Protein AF-A0A132GXI2-F1 (afdb_monomer_lite)

Sequence (129 aa):
MKRLSFIVLLFVLVTACGHKDKGFMPERLLTEQEMIDVMTDVQIIEADINFQKNQERERDPYDTTAVVAKDYVKITRSYYQQMFEHYGINDSIFTQNMRYYTERPEVLERIMDSVLQRLTAQSRRDDSQ

Foldseek 3Di:
DVVVVVVVVVVVVVVVPDPPDVAQDAPDADDLVLLLVLVLLVVVLVVVLVVVLVVVCVVPVPCPPVSVDPVSVVVSVVSQVVSCVVSVHDPRRNVSNVRRVVVVVVSVVVSVVSSVVVVVVVVVVVVVD

Secondary structure (DSSP, 8-state):
-HHHHHHHHHHHHHTTS---------SSPPPHHHHHHHHHHHHHHHHHHHHHHHHHHHH-TT-TTGGG-HHHHHHHHHHHHHHHHHHT--HHHHHHHHHHHHT-HHHHHHHHHHHHHHHHHHHHHHTT-

pLDDT: mean 84.6, std 14.93, range [51.94, 98.69]

Radius of gyration: 22.18 Å; chains: 1; bounding box: 43×63×54 Å

Structure (mmCIF, N/CA/C/O backbone):
data_AF-A0A132GXI2-F1
#
_entry.id   AF-A0A132GXI2-F1
#
loop_
_atom_site.group_PDB
_atom_site.id
_atom_site.type_symbol
_atom_site.label_atom_id
_atom_site.label_alt_id
_atom_site.label_comp_id
_atom_site.label_asym_id
_atom_site.label_entity_id
_atom_site.label_seq_id
_atom_site.pdbx_PDB_ins_code
_atom_site.Cartn_x
_atom_site.Cartn_y
_atom_site.Cartn_z
_atom_site.occupancy
_atom_site.B_iso_or_equiv
_atom_site.auth_seq_id
_atom_site.auth_comp_id
_atom_site.auth_asym_id
_atom_site.auth_atom_id
_atom_site.pdbx_PDB_model_num
ATOM 1 N N . MET A 1 1 ? -12.465 45.081 30.857 1.00 51.94 1 MET A N 1
ATOM 2 C CA . MET A 1 1 ? -12.680 44.500 29.508 1.00 51.94 1 MET A CA 1
ATOM 3 C C . MET A 1 1 ? -11.623 43.474 29.067 1.00 51.94 1 MET A C 1
ATOM 5 O O . MET A 1 1 ? -11.964 42.601 28.288 1.00 51.94 1 MET A O 1
ATOM 9 N N . LYS A 1 2 ? -10.386 43.468 29.604 1.00 52.19 2 LYS A N 1
ATOM 10 C CA . LYS A 1 2 ? -9.356 42.453 29.260 1.00 52.19 2 LYS A CA 1
ATOM 11 C C . LYS A 1 2 ? -9.689 41.010 29.693 1.00 52.19 2 LYS A C 1
ATOM 13 O O . LYS A 1 2 ? -9.319 40.071 29.003 1.00 52.19 2 LYS A O 1
ATOM 18 N N . ARG A 1 3 ? -10.424 40.827 30.801 1.00 57.09 3 ARG A N 1
ATOM 19 C CA . ARG A 1 3 ? -10.816 39.492 31.305 1.00 57.09 3 ARG A CA 1
ATOM 20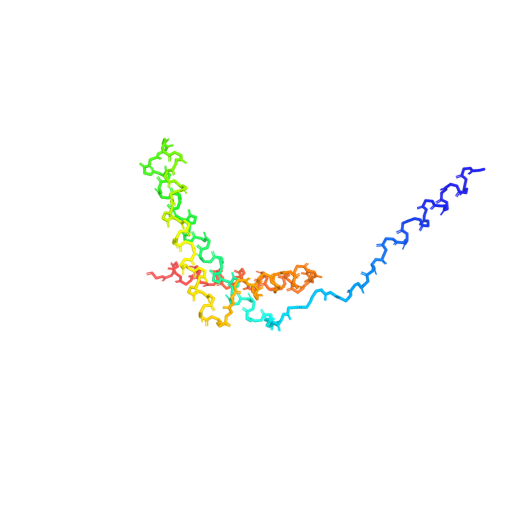 C C . ARG A 1 3 ? -11.943 38.830 30.501 1.00 57.09 3 ARG A C 1
ATOM 22 O O . ARG A 1 3 ? -11.973 37.613 30.417 1.00 57.09 3 ARG A O 1
ATOM 29 N N . LEU A 1 4 ? -12.814 39.622 29.866 1.00 61.66 4 LEU A N 1
ATOM 30 C CA . LEU A 1 4 ? -13.880 39.104 28.998 1.00 61.66 4 LEU A CA 1
ATOM 31 C C . LEU A 1 4 ? -13.303 38.550 27.682 1.00 61.66 4 LEU A C 1
ATOM 33 O O . LEU A 1 4 ? -13.762 37.531 27.182 1.00 61.66 4 LEU A O 1
ATOM 37 N N . SER A 1 5 ? -12.231 39.179 27.182 1.00 65.31 5 SER A N 1
ATOM 38 C CA . SER A 1 5 ? -11.509 38.761 25.972 1.00 65.31 5 SER A CA 1
ATOM 39 C C . SER A 1 5 ? -10.910 37.354 26.086 1.00 65.31 5 SER A C 1
ATOM 41 O O . SER A 1 5 ? -10.933 36.598 25.122 1.00 65.31 5 SER A O 1
ATOM 43 N N . PHE A 1 6 ? -10.407 36.986 27.270 1.00 71.06 6 PHE A N 1
ATOM 44 C CA . PHE A 1 6 ? -9.855 35.650 27.526 1.00 71.06 6 PHE A CA 1
ATOM 45 C C . PHE A 1 6 ? -10.932 34.557 27.554 1.00 71.06 6 PHE A C 1
ATOM 47 O O . PHE A 1 6 ? -10.677 33.444 27.111 1.00 71.06 6 PHE A O 1
ATOM 54 N N . ILE A 1 7 ? -12.140 34.874 28.029 1.00 74.56 7 ILE A N 1
ATOM 55 C CA . ILE A 1 7 ? -13.252 33.914 28.117 1.00 74.56 7 ILE A CA 1
ATOM 56 C C . ILE A 1 7 ? -13.803 33.593 26.722 1.00 74.56 7 ILE A C 1
ATOM 58 O O . ILE A 1 7 ? -14.084 32.436 26.424 1.00 74.56 7 ILE A O 1
ATOM 62 N N . VAL A 1 8 ? -13.887 34.595 25.842 1.00 76.88 8 VAL A N 1
ATOM 63 C CA . VAL A 1 8 ? -14.311 34.402 24.445 1.00 76.88 8 VAL A CA 1
ATOM 64 C C . VAL A 1 8 ? -13.284 33.575 23.665 1.00 76.88 8 VAL A C 1
ATOM 66 O O . VAL A 1 8 ? -13.668 32.669 22.931 1.00 76.88 8 VAL A O 1
ATOM 69 N N . LEU A 1 9 ? -11.984 33.818 23.876 1.00 75.25 9 LEU A N 1
ATOM 70 C CA . LEU A 1 9 ? -10.910 33.031 23.258 1.00 75.25 9 LEU A CA 1
ATOM 71 C C . LEU A 1 9 ? -10.945 31.557 23.701 1.00 75.25 9 LEU A C 1
ATOM 73 O O . LEU A 1 9 ? -10.726 30.663 22.889 1.00 75.25 9 LEU A O 1
ATOM 77 N N . LEU A 1 10 ? -11.267 31.302 24.974 1.00 73.94 10 LEU A N 1
ATOM 78 C CA . LEU A 1 10 ? -11.388 29.944 25.505 1.00 73.94 10 LEU A CA 1
ATOM 79 C C . LEU A 1 10 ? -12.599 29.201 24.919 1.00 73.94 10 LEU A C 1
ATOM 81 O O . LEU A 1 10 ? -12.518 28.000 24.698 1.00 73.94 10 LEU A O 1
ATOM 85 N N . PHE A 1 11 ? -13.698 29.908 24.627 1.00 69.62 11 PHE A N 1
ATOM 86 C CA . PHE A 1 11 ? -14.923 29.316 24.077 1.00 69.62 11 PHE A CA 1
ATOM 87 C C . PHE A 1 11 ? -14.776 28.898 22.602 1.00 69.62 11 PHE A C 1
ATOM 89 O O . PHE A 1 11 ? -15.337 27.884 22.193 1.00 69.62 11 PHE A O 1
ATOM 96 N N . VAL A 1 12 ? -13.966 29.624 21.821 1.00 71.50 12 VAL A N 1
ATOM 97 C CA . VAL A 1 12 ? -13.646 29.280 20.418 1.00 71.50 12 VAL A CA 1
ATOM 98 C C . VAL A 1 12 ? -12.809 27.998 20.315 1.00 71.50 12 VAL A C 1
ATOM 100 O O . VAL A 1 12 ? -12.925 27.265 19.339 1.00 71.50 12 VAL A O 1
ATOM 103 N N . LEU A 1 13 ? -12.007 27.675 21.334 1.00 71.12 13 LEU A N 1
ATOM 104 C CA . LEU A 1 13 ? -11.202 26.448 21.348 1.00 71.12 13 LEU A CA 1
ATOM 105 C C . LEU A 1 13 ? -12.040 25.178 21.583 1.00 71.12 13 LEU A C 1
ATOM 107 O O . LEU A 1 13 ? -11.606 24.093 21.208 1.00 71.12 13 LEU A O 1
ATOM 111 N N . VAL A 1 14 ? -13.241 25.289 22.166 1.00 66.31 14 VAL A N 1
ATOM 112 C CA . VAL A 1 14 ? -14.076 24.120 22.511 1.00 66.31 14 VAL A CA 1
ATOM 113 C C . VAL A 1 14 ? -14.994 23.684 21.360 1.00 66.31 14 VAL A C 1
ATOM 115 O O . VAL A 1 14 ? -15.429 22.535 21.323 1.00 66.31 14 VAL A O 1
ATOM 118 N N . THR A 1 15 ? -15.272 24.555 20.385 1.00 61.59 15 THR A N 1
ATOM 119 C CA . THR A 1 15 ? -16.142 24.235 19.235 1.00 61.59 15 THR A CA 1
ATOM 120 C C . THR A 1 15 ? -15.419 23.528 18.087 1.00 61.59 15 THR A C 1
ATOM 122 O O . THR A 1 15 ? -16.071 23.078 17.149 1.00 61.59 15 THR A O 1
ATOM 125 N N . ALA A 1 16 ? -14.095 23.361 18.167 1.00 61.59 16 ALA A N 1
ATOM 126 C CA . ALA A 1 16 ? -13.315 22.589 17.194 1.00 61.59 16 ALA A CA 1
ATOM 127 C C . ALA A 1 16 ? -13.511 21.061 17.325 1.00 61.59 16 ALA A C 1
ATOM 129 O O . ALA A 1 16 ? -12.968 20.289 16.535 1.00 61.59 16 ALA A O 1
ATOM 130 N N . CYS A 1 17 ? -14.285 20.607 18.316 1.00 60.91 17 CYS A N 1
ATOM 131 C CA . CYS A 1 17 ? -14.495 19.191 18.580 1.00 60.91 17 CYS A CA 1
ATOM 132 C C . CYS A 1 17 ? -15.549 18.584 17.636 1.00 60.91 17 CYS A C 1
ATOM 134 O O . CYS A 1 17 ? -16.745 18.582 17.918 1.00 60.91 17 CYS A O 1
ATOM 136 N N . GLY A 1 18 ? -15.055 18.057 16.513 1.00 58.16 18 GLY A N 1
ATOM 137 C CA . GLY A 1 18 ? -15.504 16.811 15.890 1.00 58.16 18 GLY A CA 1
ATOM 138 C C . GLY A 1 18 ? -16.973 16.728 15.491 1.00 58.16 18 GLY A C 1
ATOM 139 O O . GLY A 1 18 ? -17.754 16.030 16.142 1.00 58.16 18 GLY A O 1
ATOM 140 N N . HIS A 1 19 ? -17.322 17.319 14.345 1.00 52.91 19 HIS A N 1
ATOM 141 C CA . HIS A 1 19 ? -18.442 16.796 13.564 1.00 52.91 19 HIS A CA 1
ATOM 142 C C . HIS A 1 19 ? -18.126 15.327 13.258 1.00 52.91 19 HIS A C 1
ATOM 144 O O . HIS A 1 19 ? -17.243 15.024 12.458 1.00 52.91 19 HIS A O 1
ATOM 150 N N . LYS A 1 20 ? -18.805 14.401 13.945 1.00 57.59 20 LYS A N 1
ATOM 151 C CA . LYS A 1 20 ? -18.826 12.988 13.564 1.00 57.59 20 LYS A CA 1
ATOM 152 C C . LYS A 1 20 ? -19.712 12.881 12.333 1.00 57.59 20 LYS A C 1
ATOM 154 O O . LYS A 1 20 ? -20.856 12.433 12.422 1.00 57.59 20 LYS A O 1
ATOM 159 N N . ASP A 1 21 ? -19.201 13.366 11.205 1.00 61.34 21 ASP A N 1
ATOM 160 C CA . ASP A 1 21 ? -19.779 13.027 9.919 1.00 61.34 21 ASP A CA 1
ATOM 161 C C . ASP A 1 21 ? -19.852 11.507 9.849 1.00 61.34 21 ASP A C 1
ATOM 163 O O . ASP A 1 21 ? -18.954 10.790 10.306 1.00 61.34 21 ASP A O 1
ATOM 167 N N . LYS A 1 22 ? -20.977 11.003 9.344 1.00 63.94 22 LYS A N 1
ATOM 168 C CA . LYS A 1 22 ? -21.099 9.589 9.012 1.00 63.94 22 LYS A CA 1
ATOM 169 C C . LYS A 1 22 ? -20.037 9.348 7.943 1.00 63.94 22 LYS A C 1
ATOM 171 O O . LYS A 1 22 ? -20.244 9.747 6.802 1.00 63.94 22 LYS A O 1
ATOM 176 N N . GLY A 1 23 ? -18.878 8.842 8.370 1.00 71.94 23 GLY A N 1
ATOM 177 C CA . GLY A 1 23 ? -17.676 8.764 7.544 1.00 71.94 23 GLY A CA 1
ATOM 178 C C . GLY A 1 23 ? -17.974 8.107 6.205 1.00 71.94 23 GLY A C 1
ATOM 179 O O . GLY A 1 23 ? -18.906 7.303 6.100 1.00 71.94 23 GLY A O 1
ATOM 180 N N . PHE A 1 24 ? -17.193 8.459 5.189 1.00 87.31 24 PHE A N 1
ATOM 181 C CA . PHE A 1 24 ? -17.359 7.921 3.846 1.00 87.31 24 PHE A CA 1
ATOM 182 C C . PHE A 1 24 ? -17.435 6.387 3.896 1.00 87.31 24 PHE A C 1
ATOM 184 O O . PHE A 1 24 ? -16.666 5.776 4.637 1.00 87.31 24 PHE A O 1
ATOM 191 N N . MET A 1 25 ? -18.359 5.777 3.144 1.00 91.69 25 MET A N 1
ATOM 192 C CA . MET A 1 25 ? -18.551 4.323 3.074 1.00 91.69 25 MET A CA 1
ATOM 193 C C . MET A 1 25 ? -18.388 3.849 1.619 1.00 91.69 25 MET A C 1
ATOM 195 O O . MET A 1 25 ? -19.126 4.335 0.760 1.00 91.69 25 MET A O 1
ATOM 199 N N . PRO A 1 26 ? -17.452 2.925 1.333 1.00 94.31 26 PRO A N 1
ATOM 200 C CA . PRO A 1 26 ? -17.267 2.341 0.011 1.00 94.31 26 PRO A CA 1
ATOM 201 C C . PRO A 1 26 ? -18.460 1.497 -0.437 1.00 94.31 26 PRO A C 1
ATOM 203 O O . PRO A 1 26 ? -19.144 0.892 0.386 1.00 94.31 26 PRO A O 1
ATOM 206 N N . GLU A 1 27 ? -18.634 1.372 -1.752 1.00 94.62 27 GLU A N 1
ATOM 207 C CA . GLU A 1 27 ? -19.584 0.439 -2.374 1.00 94.62 27 GLU A CA 1
ATOM 208 C C . GLU A 1 27 ? -19.316 -1.019 -1.962 1.00 94.62 27 GLU A C 1
ATOM 210 O O . GLU A 1 27 ? -20.230 -1.747 -1.579 1.00 94.62 27 GLU A O 1
ATOM 215 N N . ARG A 1 28 ? -18.041 -1.423 -1.972 1.00 96.62 28 ARG A N 1
ATOM 216 C CA . ARG A 1 28 ? -17.550 -2.666 -1.369 1.00 96.62 28 ARG A CA 1
ATOM 217 C C . ARG A 1 28 ? -16.486 -2.302 -0.349 1.00 96.62 28 ARG A C 1
ATOM 219 O O . ARG A 1 28 ? -15.407 -1.857 -0.731 1.00 96.62 28 ARG A O 1
ATOM 226 N N . LEU A 1 29 ? -16.783 -2.498 0.932 1.00 97.31 29 LEU A N 1
ATOM 227 C CA . LEU A 1 29 ? -15.798 -2.342 1.997 1.00 97.31 29 LEU A CA 1
ATOM 228 C C . LEU A 1 29 ? -14.888 -3.575 2.027 1.00 97.31 29 LEU A C 1
ATOM 230 O O . LEU A 1 29 ? -15.369 -4.687 2.238 1.00 97.31 29 LEU A O 1
ATOM 234 N N . LEU A 1 30 ? -13.594 -3.363 1.811 1.00 98.12 30 LEU A N 1
ATOM 235 C CA . LEU A 1 30 ? -12.566 -4.359 2.081 1.00 98.12 30 LEU A CA 1
ATOM 236 C C . LEU A 1 30 ? -12.422 -4.510 3.591 1.00 98.12 30 LEU A C 1
ATOM 238 O O . LEU A 1 30 ? -12.517 -3.538 4.335 1.00 98.12 30 LEU A O 1
ATOM 242 N N . THR A 1 31 ? -12.214 -5.734 4.049 1.00 98.19 31 THR A N 1
ATOM 243 C CA . THR A 1 31 ? -11.819 -6.003 5.432 1.00 98.19 31 THR A CA 1
ATOM 244 C C . THR A 1 31 ? -10.415 -5.455 5.707 1.00 98.19 31 THR A C 1
ATOM 246 O O . THR A 1 31 ? -9.634 -5.240 4.780 1.00 98.19 31 THR A O 1
ATOM 249 N N . GLU A 1 32 ? -10.049 -5.274 6.987 1.00 98.06 32 GLU A N 1
ATOM 250 C CA . GLU A 1 32 ? -8.669 -4.888 7.344 1.00 98.06 32 GLU A CA 1
ATOM 251 C C . GLU A 1 32 ? -7.657 -5.872 6.736 1.00 98.06 32 GLU A C 1
ATOM 253 O O . GLU A 1 32 ? -6.630 -5.450 6.219 1.00 98.06 32 GLU A O 1
ATOM 258 N N . GLN A 1 33 ? -7.983 -7.170 6.720 1.00 98.44 33 GLN A N 1
ATOM 259 C CA . GLN A 1 33 ? -7.116 -8.203 6.164 1.00 98.44 33 GLN A CA 1
ATOM 260 C C . GLN A 1 33 ? -6.966 -8.103 4.639 1.00 98.44 33 GLN A C 1
ATOM 262 O O . GLN A 1 33 ? -5.839 -8.110 4.154 1.00 98.44 33 GLN A O 1
ATOM 267 N N . GLU A 1 34 ? -8.067 -7.945 3.895 1.00 98.38 34 GLU A N 1
ATOM 268 C CA . GLU A 1 34 ? -8.008 -7.707 2.443 1.00 98.38 34 GLU A CA 1
ATOM 269 C C . GLU A 1 34 ? -7.222 -6.428 2.126 1.00 98.38 34 GLU A C 1
ATOM 271 O O . GLU A 1 34 ? -6.439 -6.400 1.182 1.00 98.38 34 GLU A O 1
ATOM 276 N N . MET A 1 35 ? -7.388 -5.371 2.929 1.00 98.31 35 MET A N 1
ATOM 277 C CA . MET A 1 35 ? -6.650 -4.125 2.739 1.00 98.31 35 MET A CA 1
ATOM 278 C C . MET A 1 35 ? -5.153 -4.292 3.029 1.00 98.31 35 MET A C 1
ATOM 280 O O . MET A 1 35 ? -4.337 -3.726 2.309 1.00 98.31 35 MET A O 1
ATOM 284 N N . ILE A 1 36 ? -4.773 -5.084 4.039 1.00 98.69 36 ILE A N 1
ATOM 285 C CA . ILE A 1 36 ? -3.370 -5.443 4.299 1.00 98.69 36 ILE A CA 1
ATOM 286 C C . ILE A 1 36 ? -2.786 -6.196 3.100 1.00 98.69 36 ILE A C 1
ATOM 288 O O . ILE A 1 36 ? -1.672 -5.883 2.681 1.00 98.69 36 ILE A O 1
ATOM 292 N N . ASP A 1 37 ? -3.512 -7.169 2.547 1.00 98.44 37 ASP A N 1
ATOM 293 C CA . ASP A 1 37 ? -3.064 -7.953 1.390 1.00 98.44 37 ASP A CA 1
ATOM 294 C C . ASP A 1 37 ? -2.850 -7.038 0.170 1.00 98.44 37 ASP A C 1
ATOM 296 O O . ASP A 1 37 ? -1.733 -6.936 -0.339 1.00 98.44 37 ASP A O 1
ATOM 300 N N . VAL A 1 38 ? -3.873 -6.258 -0.200 1.00 98.31 38 VAL A N 1
ATOM 301 C CA . VAL A 1 38 ? -3.817 -5.300 -1.317 1.00 98.31 38 VAL A CA 1
ATOM 302 C C . VAL A 1 38 ? -2.690 -4.285 -1.130 1.00 98.31 38 VAL A C 1
ATOM 304 O O . VAL A 1 38 ? -1.921 -4.039 -2.054 1.00 98.31 38 VAL A O 1
ATOM 307 N N . MET A 1 39 ? -2.554 -3.690 0.058 1.00 98.38 39 MET A N 1
ATOM 308 C CA . MET A 1 39 ? -1.515 -2.688 0.303 1.00 98.38 39 MET A CA 1
ATOM 309 C C . MET A 1 39 ? -0.110 -3.277 0.300 1.00 98.38 39 MET A C 1
ATOM 311 O O . MET A 1 39 ? 0.822 -2.575 -0.082 1.00 98.38 39 MET A O 1
ATOM 315 N N . THR A 1 40 ? 0.053 -4.544 0.688 1.00 98.38 40 THR A N 1
ATOM 316 C CA . THR A 1 40 ? 1.341 -5.238 0.567 1.00 98.38 40 THR A CA 1
ATOM 317 C C . THR A 1 40 ? 1.750 -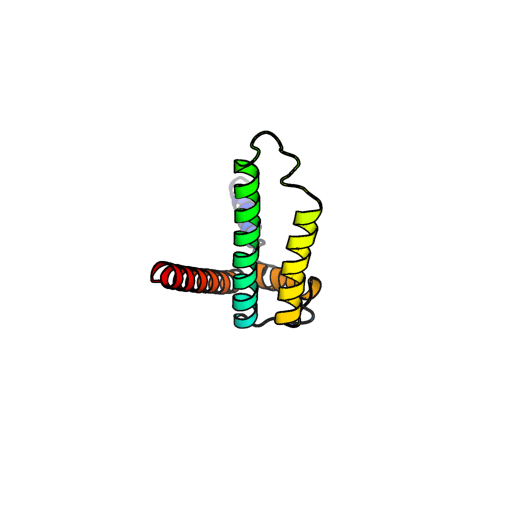5.322 -0.904 1.00 98.38 40 THR A C 1
ATOM 319 O O . THR A 1 40 ? 2.862 -4.919 -1.247 1.00 98.38 40 THR A O 1
ATOM 322 N N . ASP A 1 41 ? 0.835 -5.735 -1.782 1.00 97.88 41 ASP A N 1
ATOM 323 C CA . ASP A 1 41 ? 1.104 -5.826 -3.221 1.00 97.88 41 ASP A CA 1
ATOM 324 C C . ASP A 1 41 ? 1.341 -4.455 -3.856 1.00 97.88 41 ASP A C 1
ATOM 326 O O . ASP A 1 41 ? 2.242 -4.317 -4.681 1.00 97.88 41 ASP A O 1
ATOM 330 N N . VAL A 1 42 ? 0.618 -3.415 -3.422 1.00 97.44 42 VAL A N 1
ATOM 331 C CA . VAL A 1 42 ? 0.896 -2.028 -3.834 1.00 97.44 42 VAL A CA 1
ATOM 332 C C . VAL A 1 42 ? 2.344 -1.648 -3.517 1.00 97.44 42 VAL A C 1
ATOM 334 O O . VAL A 1 42 ? 3.033 -1.123 -4.388 1.00 97.44 42 VAL A O 1
ATOM 337 N N . GLN A 1 43 ? 2.840 -1.933 -2.306 1.00 97.06 43 GLN A N 1
ATOM 338 C CA . GLN A 1 43 ? 4.230 -1.614 -1.957 1.00 97.06 43 GLN A CA 1
ATOM 339 C C . GLN A 1 43 ? 5.239 -2.393 -2.810 1.00 97.06 43 GLN A C 1
ATOM 341 O O . GLN A 1 43 ? 6.268 -1.838 -3.190 1.00 97.06 43 GLN A O 1
ATOM 346 N N . ILE A 1 44 ? 4.948 -3.653 -3.142 1.00 96.00 44 ILE A N 1
ATOM 347 C CA . ILE A 1 44 ? 5.809 -4.477 -4.003 1.00 96.00 44 ILE A CA 1
ATOM 348 C C . ILE A 1 44 ? 5.829 -3.927 -5.437 1.00 96.00 44 ILE A C 1
ATOM 350 O O . ILE A 1 44 ? 6.904 -3.771 -6.017 1.00 96.00 44 ILE A O 1
ATOM 354 N N . ILE A 1 45 ? 4.665 -3.579 -5.991 1.00 94.56 45 ILE A N 1
ATOM 355 C CA . ILE A 1 45 ? 4.534 -2.976 -7.325 1.00 94.56 45 ILE A CA 1
ATOM 356 C C . ILE A 1 45 ? 5.312 -1.656 -7.396 1.00 94.56 45 ILE A C 1
ATOM 358 O O . ILE A 1 45 ? 6.079 -1.439 -8.334 1.00 94.56 45 ILE A O 1
ATOM 362 N N . GLU A 1 46 ? 5.154 -0.780 -6.402 1.00 92.50 46 GLU A N 1
ATOM 363 C CA . GLU A 1 46 ? 5.877 0.494 -6.347 1.00 92.50 46 GLU A CA 1
ATOM 364 C C . GLU A 1 46 ? 7.388 0.295 -6.179 1.00 92.50 46 GLU A C 1
ATOM 366 O O . GLU A 1 46 ? 8.177 1.029 -6.778 1.00 92.50 46 GLU A O 1
ATOM 371 N N . ALA A 1 47 ? 7.818 -0.703 -5.402 1.00 92.12 47 ALA A N 1
ATOM 372 C CA . ALA A 1 47 ? 9.230 -1.042 -5.268 1.00 92.12 47 ALA A CA 1
ATOM 373 C C . ALA A 1 47 ? 9.838 -1.487 -6.608 1.00 92.12 47 ALA A C 1
ATOM 375 O O . ALA A 1 47 ? 10.894 -0.977 -6.981 1.00 92.12 47 ALA A O 1
ATOM 376 N N . ASP A 1 48 ? 9.157 -2.360 -7.359 1.00 90.06 48 ASP A N 1
ATOM 377 C CA . ASP A 1 48 ? 9.604 -2.812 -8.684 1.00 90.06 48 ASP A CA 1
ATOM 378 C C . ASP A 1 48 ? 9.661 -1.653 -9.693 1.00 90.06 48 ASP A C 1
ATOM 380 O O . ASP A 1 48 ? 10.676 -1.439 -10.359 1.00 90.06 48 ASP A O 1
ATOM 384 N N . ILE A 1 49 ? 8.617 -0.818 -9.741 1.00 87.25 49 ILE A N 1
ATOM 385 C CA . ILE A 1 49 ? 8.592 0.376 -10.600 1.00 87.25 49 ILE A CA 1
ATOM 386 C C . ILE A 1 49 ? 9.763 1.310 -10.271 1.00 87.25 49 ILE A C 1
ATOM 388 O O . ILE A 1 49 ? 10.428 1.822 -11.175 1.00 87.25 49 ILE A O 1
ATOM 392 N N . ASN A 1 50 ? 10.024 1.558 -8.986 1.00 86.81 50 ASN A N 1
ATOM 393 C CA . ASN A 1 50 ? 11.117 2.430 -8.565 1.00 86.81 50 ASN A CA 1
ATOM 394 C C . ASN A 1 50 ? 12.493 1.809 -8.836 1.00 86.81 50 ASN A C 1
ATOM 396 O O . ASN A 1 50 ? 13.411 2.530 -9.227 1.00 86.81 50 ASN A O 1
ATOM 400 N N . PHE A 1 51 ? 12.635 0.491 -8.687 1.00 86.81 51 PHE A N 1
ATOM 401 C CA . PHE A 1 51 ? 13.856 -0.231 -9.035 1.00 86.81 51 PHE A CA 1
ATOM 402 C C . PHE A 1 51 ? 14.188 -0.077 -10.525 1.00 86.81 51 PHE A C 1
ATOM 404 O O . PHE A 1 51 ? 15.292 0.351 -10.864 1.00 86.81 51 PHE A O 1
ATOM 411 N N . GLN A 1 52 ? 13.214 -0.318 -11.406 1.00 83.50 52 GLN A N 1
ATOM 412 C CA . GLN A 1 52 ? 13.384 -0.168 -12.856 1.00 83.50 52 GLN A CA 1
ATOM 413 C C . GLN A 1 52 ? 13.742 1.275 -13.244 1.00 83.50 52 GLN A C 1
ATOM 415 O O . GLN A 1 52 ? 14.707 1.508 -13.974 1.00 83.50 52 GLN A O 1
ATOM 420 N N . LYS A 1 53 ? 13.041 2.264 -12.669 1.00 80.62 53 LYS A N 1
ATOM 421 C CA . LYS A 1 53 ? 13.347 3.691 -12.876 1.00 80.62 53 LYS A CA 1
ATOM 422 C C . LYS A 1 53 ? 14.778 4.057 -12.489 1.00 80.62 53 LYS A C 1
ATOM 424 O O . LYS A 1 53 ? 15.408 4.869 -13.168 1.00 80.62 53 LYS A O 1
ATOM 429 N N . ASN A 1 54 ? 15.281 3.509 -11.384 1.00 81.94 54 ASN A N 1
ATOM 430 C CA . ASN A 1 54 ? 16.642 3.776 -10.928 1.00 81.94 54 ASN A CA 1
ATOM 431 C C . ASN A 1 54 ? 17.674 3.120 -11.850 1.00 81.94 54 ASN A C 1
ATOM 433 O O . ASN A 1 54 ? 18.637 3.777 -12.238 1.00 81.94 54 ASN A O 1
ATOM 437 N N . GLN A 1 55 ? 17.430 1.878 -12.274 1.00 81.31 55 GLN A N 1
ATOM 438 C CA . GLN A 1 55 ? 18.301 1.168 -13.208 1.00 81.31 55 GLN A CA 1
ATOM 439 C C . GLN A 1 55 ? 18.435 1.905 -14.552 1.00 81.31 55 GLN A C 1
ATOM 441 O O . GLN A 1 55 ? 19.526 1.997 -15.115 1.00 81.31 55 GLN A O 1
ATOM 446 N N . GLU A 1 56 ? 17.348 2.477 -15.070 1.00 74.69 56 GLU A N 1
ATOM 447 C CA . GLU A 1 56 ? 17.408 3.279 -16.295 1.00 74.69 56 GLU A CA 1
ATOM 448 C C . GLU A 1 56 ? 18.164 4.594 -16.127 1.00 74.69 56 GLU A C 1
ATOM 450 O O . GLU A 1 56 ? 18.958 4.950 -16.998 1.00 74.69 56 GLU A O 1
ATOM 455 N N . ARG A 1 57 ? 17.970 5.293 -15.001 1.00 76.31 57 ARG A N 1
ATOM 456 C CA . ARG A 1 57 ? 18.739 6.508 -14.683 1.00 76.31 57 ARG A CA 1
ATOM 457 C C . ARG A 1 57 ? 20.238 6.242 -14.612 1.00 76.31 57 ARG A C 1
ATOM 459 O O . ARG A 1 57 ? 21.021 7.103 -14.998 1.00 76.31 57 ARG A O 1
ATOM 466 N N . GLU A 1 58 ? 20.642 5.078 -14.110 1.00 79.50 58 GLU A N 1
ATOM 467 C CA . GLU A 1 58 ? 22.050 4.669 -14.097 1.00 79.50 58 GLU A CA 1
ATOM 468 C C . GLU A 1 58 ? 22.585 4.403 -15.509 1.00 79.50 58 GLU A C 1
ATOM 470 O O . GLU A 1 58 ? 23.742 4.710 -15.799 1.00 79.50 58 GLU A O 1
ATOM 475 N N . ARG A 1 59 ? 21.746 3.856 -16.398 1.00 77.75 59 ARG A N 1
ATOM 476 C CA . ARG A 1 59 ? 22.119 3.536 -17.779 1.00 77.75 59 ARG A CA 1
ATOM 477 C C . ARG A 1 59 ? 22.327 4.783 -18.640 1.00 77.75 59 ARG A C 1
ATOM 479 O O . ARG A 1 59 ? 23.260 4.797 -19.442 1.00 77.75 59 ARG A O 1
ATOM 486 N N . ASP A 1 60 ? 21.477 5.797 -18.497 1.00 72.19 60 ASP A N 1
ATOM 487 C CA . ASP A 1 60 ? 21.622 7.084 -19.186 1.00 72.19 60 ASP A CA 1
ATOM 488 C C . ASP A 1 60 ? 21.305 8.261 -18.241 1.00 72.19 60 ASP A C 1
ATOM 490 O O . ASP A 1 60 ? 20.161 8.714 -18.154 1.00 72.19 60 ASP A O 1
ATOM 494 N N . PRO A 1 61 ? 22.318 8.793 -17.529 1.00 69.81 61 PRO A N 1
ATOM 495 C CA . PRO A 1 61 ? 22.134 9.874 -16.557 1.00 69.81 61 PRO A CA 1
ATOM 496 C C . PRO A 1 61 ? 21.699 11.214 -17.167 1.00 69.81 61 PRO A C 1
ATOM 498 O O . PRO A 1 61 ? 21.293 12.114 -16.427 1.00 69.81 61 PRO A O 1
ATOM 501 N N . TYR A 1 62 ? 21.833 11.380 -18.488 1.00 72.38 62 TYR A N 1
ATOM 502 C CA . TYR A 1 62 ? 21.508 12.621 -19.194 1.00 72.38 62 TYR A CA 1
ATOM 503 C C . TYR A 1 62 ? 20.133 12.569 -19.874 1.00 72.38 62 TYR A C 1
ATOM 505 O O . TYR A 1 62 ? 19.540 13.628 -20.110 1.00 72.38 62 TYR A O 1
ATOM 513 N N . ASP A 1 63 ? 19.579 11.377 -20.121 1.00 68.06 63 ASP A N 1
ATOM 514 C CA . ASP A 1 63 ? 18.214 11.211 -20.620 1.00 68.06 63 ASP A CA 1
ATOM 515 C C . ASP A 1 63 ? 17.175 11.269 -19.486 1.00 68.06 63 ASP A C 1
ATOM 517 O O . ASP A 1 63 ? 16.671 10.277 -18.956 1.00 68.06 63 ASP A O 1
ATOM 521 N N . THR A 1 64 ? 16.793 12.495 -19.138 1.00 60.88 64 THR A N 1
ATOM 522 C CA . THR A 1 64 ? 15.689 12.762 -18.199 1.00 60.88 64 THR A CA 1
ATOM 523 C C . THR A 1 64 ? 14.300 12.426 -18.760 1.00 60.88 64 THR A C 1
ATOM 525 O O . THR A 1 64 ? 13.319 12.486 -18.015 1.00 60.88 64 THR A O 1
ATOM 528 N N . THR A 1 65 ? 14.190 12.059 -20.044 1.00 58.72 65 THR A N 1
ATOM 529 C CA . THR A 1 65 ? 12.922 11.746 -20.720 1.00 58.72 65 THR A CA 1
ATOM 530 C C . THR A 1 65 ? 12.618 10.246 -20.783 1.00 58.72 65 THR A C 1
ATOM 532 O O . THR A 1 65 ? 11.439 9.884 -20.777 1.00 58.72 65 THR A O 1
ATOM 535 N N . ALA A 1 66 ? 13.640 9.379 -20.731 1.00 53.72 66 ALA A N 1
ATOM 536 C CA . ALA A 1 66 ? 13.498 7.917 -20.677 1.00 53.72 66 ALA A CA 1
ATOM 537 C C . ALA A 1 66 ? 12.651 7.442 -19.481 1.00 53.72 66 ALA A C 1
ATOM 539 O O . ALA A 1 66 ? 11.740 6.632 -19.640 1.00 53.72 66 ALA A O 1
ATOM 540 N N . VAL A 1 67 ? 12.842 8.062 -18.311 1.00 53.59 67 VAL A N 1
ATOM 541 C CA . VAL A 1 67 ? 12.139 7.735 -17.050 1.00 53.59 67 VAL A CA 1
ATOM 542 C C . VAL A 1 67 ? 10.618 7.983 -17.125 1.00 53.59 67 VAL A C 1
ATOM 544 O O . VAL A 1 67 ? 9.856 7.516 -16.276 1.00 53.59 67 VAL A O 1
ATOM 547 N N . VAL A 1 68 ? 10.150 8.731 -18.131 1.00 54.19 68 VAL A N 1
ATOM 548 C CA . VAL A 1 68 ? 8.731 9.076 -18.345 1.00 54.19 68 VAL A CA 1
ATOM 549 C C . VAL A 1 68 ? 8.193 8.441 -19.633 1.00 54.19 68 VAL A C 1
ATOM 551 O O . VAL A 1 68 ? 7.158 8.859 -20.160 1.00 54.19 68 VAL A O 1
ATOM 554 N N . ALA A 1 69 ? 8.884 7.430 -20.169 1.00 57.38 69 ALA A N 1
ATOM 555 C CA . ALA A 1 69 ? 8.447 6.759 -21.378 1.00 57.38 69 ALA A CA 1
ATOM 556 C C . ALA A 1 69 ? 7.039 6.180 -21.182 1.00 57.38 69 ALA A C 1
ATOM 558 O O . ALA A 1 69 ? 6.703 5.580 -20.162 1.00 57.38 69 ALA A O 1
ATOM 559 N N . LYS A 1 70 ? 6.206 6.353 -22.207 1.00 59.28 70 LYS A N 1
ATOM 560 C CA . LYS A 1 70 ? 4.845 5.812 -22.342 1.00 59.28 70 LYS A CA 1
ATOM 561 C C . LYS A 1 70 ? 4.727 4.334 -21.927 1.00 59.28 70 LYS A C 1
ATOM 563 O O . LYS A 1 70 ? 3.654 3.900 -21.504 1.00 59.28 70 LYS A O 1
ATOM 568 N N . ASP A 1 71 ? 5.825 3.592 -22.024 1.00 69.94 71 ASP A N 1
ATOM 569 C CA . ASP A 1 71 ? 5.942 2.194 -21.629 1.00 69.94 71 ASP A CA 1
ATOM 570 C C . ASP A 1 71 ? 5.850 1.995 -20.107 1.00 69.94 71 ASP A C 1
ATOM 572 O O . ASP A 1 71 ? 5.132 1.095 -19.679 1.00 69.94 71 ASP A O 1
ATOM 576 N N . TYR A 1 72 ? 6.409 2.888 -19.281 1.00 70.31 72 TYR A N 1
ATOM 577 C CA . TYR A 1 72 ? 6.257 2.837 -17.817 1.00 70.31 72 TYR A CA 1
ATOM 578 C C . TYR A 1 72 ? 4.810 2.991 -17.382 1.00 70.31 72 TYR A C 1
ATOM 580 O O . TYR A 1 72 ? 4.301 2.191 -16.605 1.00 70.31 72 TYR A O 1
ATOM 588 N N . VAL A 1 73 ? 4.109 3.983 -17.933 1.00 74.56 73 VAL A N 1
ATOM 589 C CA . VAL A 1 73 ? 2.687 4.205 -17.626 1.00 74.56 73 VAL A CA 1
ATOM 590 C C . VAL A 1 73 ? 1.857 2.970 -17.986 1.00 74.56 73 VAL A C 1
ATOM 592 O O . VAL A 1 73 ? 0.909 2.622 -17.279 1.00 74.56 73 VAL A O 1
ATOM 595 N N . LYS A 1 74 ? 2.219 2.282 -19.074 1.00 81.81 74 LYS A N 1
ATOM 596 C CA . LYS A 1 74 ? 1.561 1.047 -19.503 1.00 81.81 74 LYS A CA 1
ATOM 597 C C . LYS A 1 74 ? 1.881 -0.128 -18.573 1.00 81.81 74 LYS A C 1
ATOM 599 O O . LYS A 1 74 ? 0.957 -0.856 -18.219 1.00 81.81 74 LYS A O 1
ATOM 604 N N . ILE A 1 75 ? 3.140 -0.297 -18.166 1.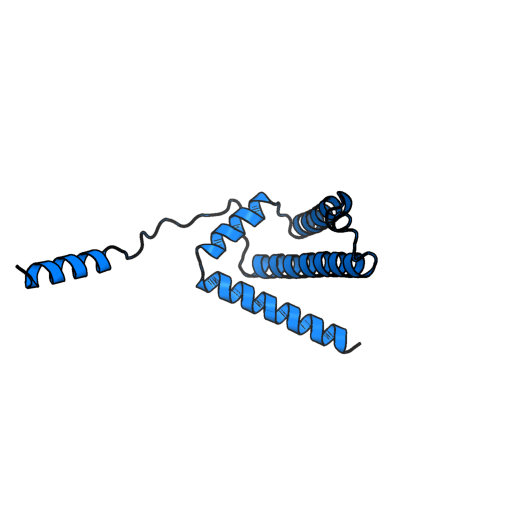00 80.94 75 ILE A N 1
ATOM 605 C CA . ILE A 1 75 ? 3.579 -1.355 -17.243 1.00 80.94 75 ILE A CA 1
ATOM 606 C C . ILE A 1 75 ? 2.928 -1.166 -15.872 1.00 80.94 75 ILE A C 1
ATOM 608 O O . ILE A 1 75 ? 2.271 -2.083 -15.387 1.00 80.94 75 ILE A O 1
ATOM 612 N N . THR A 1 76 ? 2.993 0.040 -15.302 1.00 84.81 76 THR A N 1
ATOM 613 C CA . THR A 1 76 ? 2.328 0.372 -14.035 1.00 84.81 76 THR A CA 1
ATOM 614 C C . THR A 1 76 ? 0.839 0.053 -14.107 1.00 84.81 76 THR A C 1
ATOM 616 O O . THR A 1 76 ? 0.319 -0.663 -13.255 1.00 84.81 76 THR A O 1
ATOM 619 N N . ARG A 1 77 ? 0.146 0.495 -15.167 1.00 88.38 77 ARG A N 1
ATOM 620 C CA . ARG A 1 77 ? -1.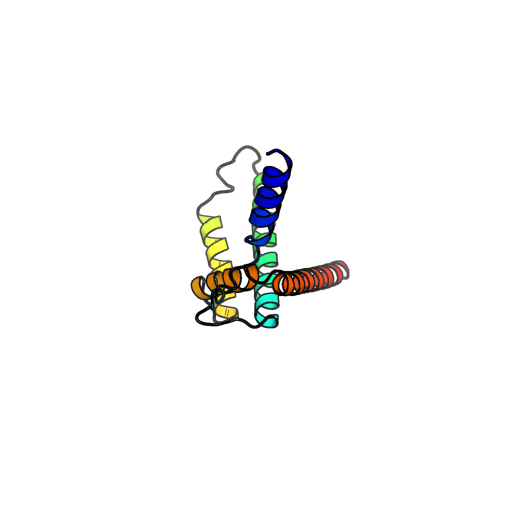272 0.163 -15.360 1.00 88.38 77 ARG A CA 1
ATOM 621 C C . ARG A 1 77 ? -1.508 -1.350 -15.410 1.00 88.38 77 ARG A C 1
ATOM 623 O O . ARG A 1 77 ? -2.481 -1.815 -14.831 1.00 88.38 77 ARG A O 1
ATOM 630 N N . SER A 1 78 ? -0.634 -2.101 -16.079 1.00 91.06 78 SER A N 1
ATOM 631 C CA . SER A 1 78 ? -0.724 -3.561 -16.178 1.00 91.06 78 SER A CA 1
ATOM 632 C C . SER A 1 78 ? -0.559 -4.251 -14.822 1.00 91.06 78 SER A C 1
ATOM 634 O O . SER A 1 78 ? -1.274 -5.209 -14.539 1.00 91.06 78 SER A O 1
ATOM 636 N N . TYR A 1 79 ? 0.358 -3.787 -13.971 1.00 93.75 79 TYR A N 1
ATOM 637 C CA . TYR A 1 79 ? 0.531 -4.335 -12.622 1.00 93.75 79 TYR A CA 1
ATOM 638 C C . TYR A 1 79 ? -0.686 -4.080 -11.738 1.00 93.75 79 TYR A C 1
ATOM 640 O O . TYR A 1 79 ? -1.242 -5.024 -11.180 1.00 93.75 79 TYR A O 1
ATOM 648 N N . TYR A 1 80 ? -1.160 -2.835 -11.684 1.00 94.94 80 TYR A N 1
ATOM 649 C CA . TYR A 1 80 ? -2.355 -2.501 -10.911 1.00 94.94 80 TYR A CA 1
ATOM 650 C C . TYR A 1 80 ? -3.601 -3.228 -11.432 1.00 94.94 80 TYR A C 1
ATOM 652 O O . TYR A 1 80 ? -4.408 -3.695 -10.634 1.00 94.94 80 TYR A O 1
ATOM 660 N N . GLN A 1 81 ? -3.745 -3.392 -12.751 1.00 95.94 81 GLN A N 1
ATOM 661 C CA . GLN A 1 81 ? -4.851 -4.158 -13.327 1.00 95.94 81 GLN A CA 1
ATOM 662 C C . GLN A 1 81 ? -4.823 -5.628 -12.880 1.00 95.94 81 GLN A C 1
ATOM 664 O O . GLN A 1 81 ? -5.845 -6.136 -12.430 1.00 95.94 81 GLN A O 1
ATOM 669 N N . GLN A 1 82 ? -3.668 -6.295 -12.956 1.00 96.12 82 GLN A N 1
ATOM 670 C CA . GLN A 1 82 ? -3.530 -7.689 -12.514 1.00 96.12 82 GLN A CA 1
ATOM 671 C C . GLN A 1 82 ? -3.807 -7.847 -11.016 1.00 96.12 82 GLN A C 1
ATOM 673 O O . GLN A 1 82 ? -4.500 -8.776 -10.612 1.00 96.12 82 GLN A O 1
ATOM 678 N N . MET A 1 83 ? -3.313 -6.918 -10.193 1.00 97.56 83 MET A N 1
ATOM 679 C CA . MET A 1 83 ? -3.607 -6.889 -8.761 1.00 97.56 83 MET A CA 1
ATOM 680 C C . MET A 1 83 ? -5.116 -6.748 -8.517 1.00 97.56 83 MET A C 1
ATOM 682 O O . MET A 1 83 ? -5.703 -7.502 -7.746 1.00 97.56 83 MET A O 1
ATOM 686 N N . PHE A 1 84 ? -5.778 -5.817 -9.205 1.00 97.81 84 PHE A N 1
ATOM 687 C CA . PHE A 1 84 ? -7.222 -5.633 -9.081 1.00 97.81 84 PHE A CA 1
ATOM 688 C C . PHE A 1 84 ? -8.009 -6.879 -9.496 1.00 97.81 84 PHE A C 1
ATOM 690 O O . PHE A 1 84 ? -8.932 -7.273 -8.782 1.00 97.81 84 PHE A O 1
ATOM 697 N N . GLU A 1 85 ? -7.615 -7.536 -10.587 1.00 97.62 85 GLU A N 1
ATOM 698 C CA . GLU A 1 85 ? -8.196 -8.810 -11.019 1.00 97.62 85 GLU A CA 1
ATOM 699 C C . GLU A 1 85 ? -7.993 -9.910 -9.964 1.00 97.62 85 GLU A C 1
ATOM 701 O O . GLU A 1 85 ? -8.946 -10.619 -9.642 1.00 97.62 85 GLU A O 1
ATOM 706 N N . HIS A 1 86 ? -6.800 -10.004 -9.366 1.00 97.75 86 HIS A N 1
ATOM 707 C CA . HIS A 1 86 ? -6.481 -10.984 -8.325 1.00 97.75 86 HIS A CA 1
ATOM 708 C C . HIS A 1 86 ? -7.391 -10.861 -7.092 1.00 97.75 86 HIS A C 1
ATOM 710 O O . HIS A 1 86 ? -7.925 -11.862 -6.616 1.00 97.75 86 HIS A O 1
ATOM 716 N N . TYR A 1 87 ? -7.631 -9.637 -6.612 1.00 97.62 87 TYR A N 1
ATOM 717 C CA . TYR A 1 87 ? -8.490 -9.374 -5.447 1.00 97.62 87 TYR A CA 1
ATOM 718 C C . TYR A 1 87 ? -9.983 -9.194 -5.797 1.00 97.62 87 TYR A C 1
ATOM 720 O O . TYR A 1 87 ? -10.825 -8.963 -4.918 1.00 97.62 87 TYR A O 1
ATOM 728 N N . GLY A 1 88 ? -10.340 -9.276 -7.083 1.00 97.44 88 GLY A N 1
ATOM 729 C CA . GLY A 1 88 ? -11.700 -9.042 -7.572 1.00 97.44 88 GLY A CA 1
ATOM 730 C C . GLY A 1 88 ? -12.209 -7.624 -7.290 1.00 97.44 88 GLY A C 1
ATOM 731 O O . GLY A 1 88 ? -13.390 -7.440 -6.985 1.00 97.44 88 GLY A O 1
ATOM 732 N N . ILE A 1 89 ? -11.324 -6.627 -7.316 1.00 97.75 89 ILE A N 1
ATOM 733 C CA . ILE A 1 89 ? -11.639 -5.208 -7.102 1.00 97.75 89 ILE A CA 1
ATOM 734 C C . ILE A 1 89 ? -11.405 -4.401 -8.385 1.00 97.75 89 ILE A C 1
ATOM 736 O O . ILE A 1 89 ? -11.039 -4.936 -9.425 1.00 97.75 89 ILE A O 1
ATOM 740 N N . ASN A 1 90 ? -11.643 -3.094 -8.325 1.00 97.25 90 ASN A N 1
ATOM 741 C CA . ASN A 1 90 ? -11.269 -2.151 -9.373 1.00 97.25 90 ASN A CA 1
ATOM 742 C C . ASN A 1 90 ? -10.729 -0.858 -8.739 1.00 97.25 90 ASN A C 1
ATOM 744 O O . ASN A 1 90 ? -10.802 -0.680 -7.521 1.00 97.25 90 ASN A O 1
ATOM 748 N N . ASP A 1 91 ? -10.230 0.052 -9.575 1.00 96.19 91 ASP A N 1
ATOM 749 C CA . ASP A 1 91 ? -9.663 1.340 -9.155 1.00 96.19 91 ASP A CA 1
ATOM 750 C C . ASP A 1 91 ? -10.613 2.171 -8.274 1.00 96.19 91 ASP A C 1
ATOM 752 O O . ASP A 1 91 ? -10.199 2.760 -7.272 1.00 96.19 91 ASP A O 1
ATOM 756 N N . SER A 1 92 ? -11.913 2.158 -8.592 1.00 97.44 92 SER A N 1
ATOM 757 C CA . SER A 1 92 ? -12.921 2.862 -7.799 1.00 97.44 92 SER A CA 1
ATOM 758 C C . SER A 1 92 ? -13.049 2.250 -6.408 1.00 97.44 92 SER A C 1
ATOM 760 O O . SER A 1 92 ? -12.949 2.972 -5.419 1.00 97.44 92 SER A O 1
ATOM 762 N N . ILE A 1 93 ? -13.204 0.926 -6.307 1.00 98.06 93 ILE A N 1
ATOM 763 C CA . ILE A 1 93 ? -13.280 0.229 -5.016 1.00 98.06 93 ILE A CA 1
ATOM 764 C C . ILE A 1 93 ? -12.015 0.483 -4.196 1.00 98.06 93 ILE A C 1
ATOM 766 O O . ILE A 1 93 ? -12.120 0.817 -3.016 1.00 98.06 93 ILE A O 1
ATOM 770 N N . PHE A 1 94 ? -10.832 0.398 -4.804 1.00 98.00 94 PHE A N 1
ATOM 771 C CA . PHE A 1 94 ? -9.573 0.687 -4.118 1.00 98.00 94 PHE A CA 1
ATOM 772 C C . PHE A 1 94 ? -9.530 2.124 -3.576 1.00 98.00 94 PHE A C 1
ATOM 774 O O . PHE A 1 94 ? -9.309 2.330 -2.382 1.00 98.00 94 PHE A O 1
ATOM 781 N N . THR A 1 95 ? -9.835 3.119 -4.412 1.00 97.44 95 THR A N 1
ATOM 782 C CA . THR A 1 95 ? -9.827 4.543 -4.033 1.00 97.44 95 THR A CA 1
ATOM 783 C C . THR A 1 95 ? -10.829 4.848 -2.918 1.00 97.44 95 THR A C 1
ATOM 785 O O . THR A 1 95 ? -10.530 5.578 -1.969 1.00 97.44 95 THR A O 1
ATOM 788 N N . GLN A 1 96 ? -12.023 4.262 -2.999 1.00 97.81 96 GLN A N 1
ATOM 789 C CA . GLN A 1 96 ? -13.048 4.391 -1.970 1.00 97.81 96 GLN A CA 1
ATOM 790 C C . GLN A 1 96 ? -12.575 3.805 -0.630 1.00 97.81 96 GLN A C 1
ATOM 792 O O . GLN A 1 96 ? -12.726 4.447 0.411 1.00 97.81 96 GLN A O 1
ATOM 797 N N . ASN A 1 97 ? -11.957 2.621 -0.639 1.00 98.00 97 ASN A N 1
ATOM 798 C CA . ASN A 1 97 ? -11.414 2.001 0.572 1.00 98.00 97 ASN A CA 1
ATOM 799 C C . ASN A 1 97 ? -10.231 2.784 1.146 1.00 98.00 97 ASN A C 1
ATOM 801 O O . ASN A 1 97 ? -10.155 2.972 2.359 1.00 98.00 97 ASN A O 1
ATOM 805 N N . MET A 1 98 ? -9.363 3.332 0.295 1.00 97.50 98 MET A N 1
ATOM 806 C CA . MET A 1 98 ? -8.282 4.211 0.735 1.00 97.50 98 MET A CA 1
ATOM 807 C C . MET A 1 98 ? -8.824 5.423 1.500 1.00 97.50 98 MET A C 1
ATOM 809 O O . MET A 1 98 ? -8.355 5.741 2.595 1.00 97.50 98 MET A O 1
ATOM 813 N N . ARG A 1 99 ? -9.874 6.062 0.971 1.00 96.62 99 ARG A N 1
ATOM 814 C CA . ARG A 1 99 ? -10.558 7.157 1.664 1.00 96.62 99 ARG A CA 1
ATOM 815 C C . ARG A 1 99 ? -11.170 6.696 2.989 1.00 96.62 99 ARG A C 1
ATOM 817 O O . ARG A 1 99 ? -10.976 7.360 4.004 1.00 96.62 99 ARG A O 1
ATOM 824 N N . TYR A 1 100 ? -11.869 5.560 2.989 1.00 96.56 100 TYR A N 1
ATOM 825 C CA . TYR A 1 100 ? -12.490 4.996 4.191 1.00 96.56 100 TYR A CA 1
ATOM 826 C C . TYR A 1 100 ? -11.481 4.808 5.331 1.00 96.56 100 TYR A C 1
ATOM 828 O O . TYR A 1 100 ? -11.753 5.208 6.466 1.00 96.56 100 TYR A O 1
ATOM 836 N N . TYR A 1 101 ? -10.318 4.224 5.041 1.00 96.56 101 TYR A N 1
ATOM 837 C CA . TYR A 1 101 ? -9.295 3.970 6.054 1.00 96.56 101 TYR A CA 1
ATOM 838 C C . TYR A 1 101 ? -8.512 5.228 6.439 1.00 96.56 101 TYR A C 1
ATOM 840 O O . TYR A 1 101 ? -8.175 5.387 7.608 1.00 96.56 101 TYR A O 1
ATOM 848 N N . THR A 1 102 ? -8.311 6.176 5.520 1.00 95.12 102 THR A N 1
ATOM 849 C CA . THR A 1 102 ? -7.673 7.472 5.829 1.00 95.12 102 THR A CA 1
ATOM 850 C C . THR A 1 102 ? -8.483 8.296 6.833 1.00 95.12 102 THR A C 1
ATOM 852 O O . THR A 1 102 ? -7.918 8.952 7.704 1.00 95.12 102 THR A O 1
ATOM 855 N N . GLU A 1 103 ? -9.814 8.215 6.778 1.00 93.81 103 GLU A N 1
ATOM 856 C CA . GLU A 1 103 ? -10.708 8.839 7.767 1.00 93.81 103 GLU A CA 1
ATOM 857 C C . GLU A 1 103 ? -10.713 8.095 9.129 1.00 93.81 103 GLU A C 1
ATOM 859 O O . GLU A 1 103 ? -11.382 8.524 10.070 1.00 93.81 103 GLU A O 1
ATOM 864 N N . ARG A 1 104 ? -9.976 6.979 9.256 1.00 94.19 104 ARG A N 1
ATOM 865 C CA . ARG A 1 104 ? -9.900 6.105 10.443 1.00 94.19 104 ARG A CA 1
ATOM 866 C C . ARG A 1 104 ? -8.435 5.818 10.816 1.00 94.19 104 ARG A C 1
ATOM 868 O O . ARG A 1 104 ? -7.978 4.682 10.664 1.00 94.19 104 ARG A O 1
ATOM 875 N N . PRO A 1 105 ? -7.701 6.818 11.335 1.00 93.38 105 PRO A N 1
ATOM 876 C CA . PRO A 1 105 ? -6.246 6.754 11.493 1.00 93.38 105 PRO A CA 1
ATOM 877 C C . PRO A 1 105 ? -5.763 5.574 12.345 1.00 93.38 105 PRO A C 1
ATOM 879 O O . PRO A 1 105 ? -4.828 4.897 11.943 1.00 93.38 105 PRO A O 1
ATOM 882 N N . GLU A 1 106 ? -6.441 5.251 13.452 1.00 96.06 106 GLU A N 1
ATOM 883 C CA . GLU A 1 106 ? -6.071 4.109 14.310 1.00 96.06 106 GLU A CA 1
ATOM 884 C C . GLU A 1 106 ? -6.169 2.756 13.587 1.00 96.06 106 GLU A C 1
ATOM 886 O O . GLU A 1 106 ? -5.451 1.812 13.905 1.00 96.06 106 GLU A O 1
ATOM 891 N N . VAL A 1 107 ? -7.099 2.630 12.635 1.00 96.75 107 VAL A N 1
ATOM 892 C CA . VAL A 1 107 ? -7.262 1.411 11.832 1.00 96.75 107 VAL A CA 1
ATOM 893 C C . VAL A 1 107 ? -6.209 1.364 10.733 1.00 96.75 107 VAL A C 1
ATOM 895 O O . VAL A 1 107 ? -5.590 0.325 10.514 1.00 96.75 107 VAL A O 1
ATOM 898 N N . LEU A 1 108 ? -5.983 2.497 10.066 1.00 97.62 108 LEU A N 1
ATOM 899 C CA . LEU A 1 108 ? -4.960 2.623 9.035 1.00 97.62 108 LEU A CA 1
ATOM 900 C C . LEU A 1 108 ? -3.557 2.333 9.583 1.00 97.62 108 LEU A C 1
ATOM 902 O O . LEU A 1 108 ? -2.792 1.641 8.922 1.00 97.62 108 LEU A O 1
ATOM 906 N N . GLU A 1 109 ? -3.239 2.804 10.789 1.00 98.12 109 GLU A N 1
ATOM 907 C CA . GLU A 1 109 ? -1.965 2.526 11.461 1.00 98.12 109 GLU A CA 1
ATOM 908 C C . GLU A 1 109 ? -1.738 1.017 11.617 1.00 98.12 109 GLU A C 1
ATOM 910 O O . GLU A 1 109 ? -0.724 0.501 11.156 1.00 98.12 109 GLU A O 1
ATOM 915 N N . ARG A 1 110 ? -2.731 0.272 12.127 1.00 98.38 110 ARG A N 1
ATOM 916 C CA . ARG A 1 110 ? -2.637 -1.196 12.244 1.00 98.38 110 ARG A CA 1
ATOM 917 C C . ARG A 1 110 ? -2.446 -1.897 10.902 1.00 98.38 110 ARG A C 1
ATOM 919 O O . ARG A 1 110 ? -1.696 -2.875 10.820 1.00 98.38 110 ARG A O 1
ATOM 926 N N . ILE A 1 111 ? -3.137 -1.428 9.862 1.00 98.69 111 ILE A N 1
ATOM 927 C CA . ILE A 1 111 ? -2.991 -1.959 8.503 1.00 98.69 111 ILE A CA 1
ATOM 928 C C . ILE A 1 111 ? -1.549 -1.752 8.031 1.00 98.69 111 ILE A C 1
ATOM 930 O O . ILE A 1 111 ? -0.901 -2.710 7.615 1.00 98.69 111 ILE A O 1
ATOM 934 N N . MET A 1 112 ? -1.022 -0.532 8.146 1.00 98.38 112 MET A N 1
ATOM 935 C CA . MET A 1 112 ? 0.330 -0.200 7.694 1.00 98.38 112 MET A CA 1
ATOM 936 C C . MET A 1 112 ? 1.420 -0.912 8.504 1.00 98.38 112 MET A C 1
ATOM 938 O O . MET A 1 112 ? 2.382 -1.400 7.912 1.00 98.38 112 MET A O 1
ATOM 942 N N . ASP A 1 113 ? 1.248 -1.061 9.818 1.00 98.50 113 ASP A N 1
ATOM 943 C CA . ASP A 1 113 ? 2.147 -1.856 10.662 1.00 98.50 113 ASP A CA 1
ATOM 944 C C . ASP A 1 113 ? 2.187 -3.320 10.214 1.00 98.50 113 ASP A C 1
ATOM 946 O O . ASP A 1 113 ? 3.253 -3.935 10.132 1.00 98.50 113 ASP A O 1
ATOM 950 N N . SER A 1 114 ? 1.026 -3.884 9.876 1.00 98.56 114 SER A N 1
ATOM 951 C CA . SER A 1 114 ? 0.921 -5.262 9.389 1.00 98.56 114 SER A CA 1
ATOM 952 C C . SER A 1 114 ? 1.562 -5.430 8.008 1.00 98.56 114 SER A C 1
ATOM 954 O O . SER A 1 114 ? 2.254 -6.422 7.769 1.00 98.56 114 SER A O 1
ATOM 956 N N . VAL A 1 115 ? 1.391 -4.449 7.113 1.00 98.50 115 VAL A N 1
ATOM 957 C CA . VAL A 1 115 ? 2.086 -4.394 5.816 1.00 98.50 115 VAL A CA 1
ATOM 958 C C . VAL A 1 115 ? 3.602 -4.373 6.032 1.00 98.50 115 VAL A C 1
ATOM 960 O O . VAL A 1 115 ? 4.318 -5.198 5.464 1.00 98.50 115 VAL A O 1
ATOM 963 N N . LEU A 1 116 ? 4.102 -3.504 6.916 1.00 97.94 116 LEU A N 1
ATOM 964 C CA . LEU A 1 116 ? 5.529 -3.406 7.227 1.00 97.94 116 LEU A CA 1
ATOM 965 C C . LEU A 1 116 ? 6.093 -4.723 7.779 1.00 97.94 116 LEU A C 1
ATOM 967 O O . LEU A 1 116 ? 7.175 -5.160 7.371 1.00 97.94 116 LEU A O 1
ATOM 971 N N . GLN A 1 117 ? 5.364 -5.379 8.684 1.00 97.88 117 GLN A N 1
ATOM 972 C CA . GLN A 1 117 ? 5.763 -6.674 9.238 1.00 97.88 117 GLN A CA 1
ATOM 973 C C . GLN A 1 117 ? 5.874 -7.751 8.155 1.00 97.88 117 GLN A C 1
ATOM 975 O O . GLN A 1 117 ? 6.846 -8.510 8.149 1.00 97.88 117 GLN A O 1
ATOM 980 N N . ARG A 1 118 ? 4.917 -7.809 7.222 1.00 97.38 118 ARG A N 1
ATOM 981 C CA . ARG A 1 118 ? 4.934 -8.772 6.112 1.00 97.38 118 ARG A CA 1
ATOM 982 C C . ARG A 1 118 ? 6.108 -8.556 5.176 1.00 97.38 118 ARG A C 1
ATOM 984 O O . ARG A 1 118 ? 6.825 -9.517 4.903 1.00 97.38 118 ARG A O 1
ATOM 991 N N . LEU A 1 119 ? 6.329 -7.313 4.753 1.00 96.31 119 LEU A N 1
ATOM 992 C CA . LEU A 1 119 ? 7.450 -6.956 3.885 1.00 96.31 119 LEU A CA 1
ATOM 993 C C . LEU A 1 119 ? 8.782 -7.309 4.555 1.00 96.31 119 LEU A C 1
ATOM 995 O O . 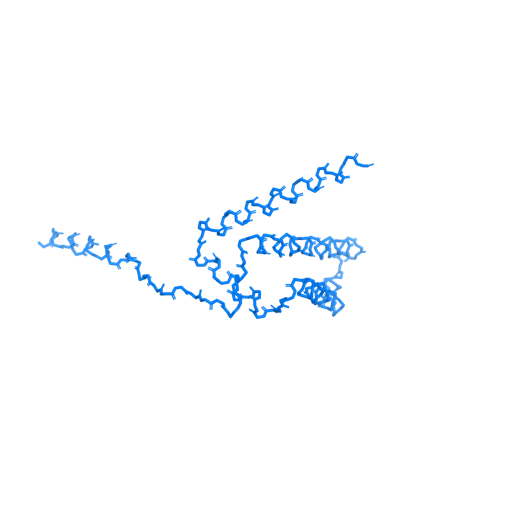LEU A 1 119 ? 9.603 -8.004 3.969 1.00 96.31 119 LEU A O 1
ATOM 999 N N . THR A 1 120 ? 8.951 -6.954 5.832 1.00 95.12 120 THR A N 1
ATOM 1000 C CA . THR A 1 120 ? 10.164 -7.287 6.598 1.00 95.12 120 THR A CA 1
ATOM 1001 C C . THR A 1 120 ? 10.375 -8.798 6.714 1.00 95.12 120 THR A C 1
ATOM 1003 O O . THR A 1 120 ? 11.498 -9.290 6.600 1.00 95.12 120 THR A O 1
ATOM 1006 N N . ALA A 1 121 ? 9.306 -9.560 6.962 1.00 93.88 121 ALA A N 1
ATOM 1007 C CA . ALA A 1 121 ? 9.384 -11.014 7.047 1.00 93.88 121 ALA A CA 1
ATOM 1008 C C . ALA A 1 121 ? 9.713 -11.660 5.693 1.00 93.88 121 ALA A C 1
ATOM 1010 O O . ALA A 1 121 ? 10.393 -12.683 5.667 1.00 93.88 121 ALA A O 1
ATOM 1011 N N . GLN A 1 122 ? 9.237 -11.084 4.589 1.00 91.62 122 GLN A N 1
ATOM 1012 C CA . GLN A 1 122 ? 9.555 -11.535 3.239 1.00 91.62 122 GLN A CA 1
ATOM 1013 C C . GLN A 1 122 ? 11.013 -11.244 2.878 1.00 91.62 122 GLN A C 1
ATOM 1015 O O . GLN A 1 122 ? 11.723 -12.186 2.551 1.00 91.62 122 GLN A O 1
ATOM 1020 N N . SER A 1 123 ? 11.500 -10.015 3.075 1.00 87.38 123 SER A N 1
ATOM 1021 C CA . SER A 1 123 ? 12.902 -9.667 2.796 1.00 87.38 123 SER A CA 1
ATOM 1022 C C . SER A 1 123 ? 13.887 -10.557 3.560 1.00 87.38 123 SER A C 1
ATOM 1024 O O . SER A 1 123 ? 14.835 -11.070 2.983 1.00 87.38 123 SER A O 1
ATOM 1026 N N . ARG A 1 124 ? 13.617 -10.848 4.842 1.00 87.38 124 ARG A N 1
ATOM 1027 C CA . ARG A 1 124 ? 14.454 -11.771 5.634 1.00 87.38 124 ARG A CA 1
ATOM 1028 C C . ARG A 1 124 ? 14.489 -13.197 5.08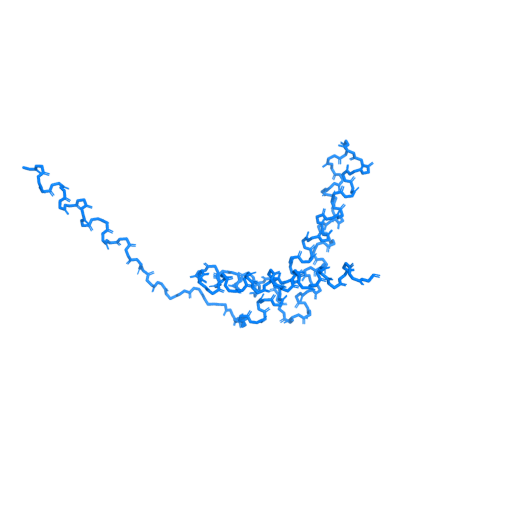4 1.00 87.38 124 ARG A C 1
ATOM 1030 O O . ARG A 1 124 ? 15.472 -13.896 5.307 1.00 87.38 124 ARG A O 1
ATOM 1037 N N . ARG A 1 125 ? 13.402 -13.661 4.456 1.00 84.88 125 ARG A N 1
ATOM 1038 C CA . ARG A 1 125 ? 13.364 -14.981 3.810 1.00 84.88 125 ARG A CA 1
ATOM 1039 C C . ARG A 1 125 ? 14.189 -14.972 2.531 1.00 84.88 125 ARG A C 1
ATOM 1041 O O . ARG A 1 125 ? 14.939 -15.920 2.319 1.00 84.88 125 ARG A O 1
ATOM 1048 N N . ASP A 1 126 ? 14.081 -13.909 1.746 1.00 82.62 126 ASP A N 1
ATOM 1049 C CA . ASP A 1 126 ? 14.804 -13.762 0.484 1.00 82.62 126 ASP A CA 1
ATOM 1050 C C . ASP A 1 126 ? 16.326 -13.648 0.719 1.00 82.62 126 ASP A C 1
ATOM 1052 O O . ASP A 1 126 ? 17.090 -14.281 0.003 1.00 82.62 126 ASP A O 1
ATOM 1056 N N . ASP A 1 127 ? 16.770 -12.975 1.792 1.00 77.31 127 ASP A N 1
ATOM 1057 C CA . ASP A 1 127 ? 18.192 -12.873 2.186 1.00 77.31 127 ASP A CA 1
ATOM 1058 C C . ASP A 1 127 ? 18.808 -14.195 2.696 1.00 77.31 127 ASP A C 1
ATOM 1060 O O . ASP A 1 127 ? 20.026 -14.309 2.849 1.00 77.31 127 ASP A O 1
ATOM 1064 N N . SER A 1 128 ? 17.973 -15.179 3.049 1.00 73.12 128 SER A N 1
ATOM 1065 C CA . SER A 1 128 ? 18.413 -16.461 3.623 1.00 73.12 128 SER A CA 1
ATOM 1066 C C . SER A 1 128 ? 18.613 -17.581 2.592 1.00 73.12 128 SER A C 1
ATOM 1068 O O . SER A 1 128 ? 19.005 -18.685 2.983 1.00 73.12 128 SER A O 1
ATOM 1070 N N . GLN A 1 129 ? 18.333 -17.309 1.312 1.00 55.06 129 GLN A N 1
ATOM 1071 C CA . GLN A 1 129 ? 18.503 -18.222 0.172 1.00 55.06 129 GLN A CA 1
ATOM 1072 C C . GLN A 1 129 ? 19.747 -17.863 -0.643 1.00 55.06 129 GLN A C 1
ATOM 1074 O O . GLN A 1 129 ? 20.409 -18.816 -1.115 1.00 55.06 129 GLN A O 1
#